Protein AF-A0A921FKD8-F1 (afdb_monomer)

Organism: NCBI:txid1837282

Secondary structure (DSSP, 8-state):
-----SSSHHHHHHHHHHHHHHHHHHHHHHHHHHHHH-HHHHHHHHHHHHHHHHHHHHHHHHHHHHHHHHHHHHHHHHHHHHHHHTTS----TT-HHHHHHHHHHHHHHHHHHHHHHHHHHT-TTT--HHHHHHHHHHHHHHHHHHHHHH-GGGG--------------------

Structure (mmCIF, N/CA/C/O backbone):
data_AF-A0A921FKD8-F1
#
_entry.id   AF-A0A921FKD8-F1
#
loop_
_atom_site.group_PDB
_atom_site.id
_atom_site.type_symbol
_atom_site.label_atom_id
_atom_site.label_alt_id
_atom_site.label_comp_id
_atom_site.label_asym_id
_atom_site.label_entity_id
_atom_site.label_seq_id
_atom_site.pdbx_PDB_ins_code
_atom_site.Cartn_x
_atom_site.Cartn_y
_atom_site.Cartn_z
_atom_site.occupancy
_atom_site.B_iso_or_equiv
_atom_site.auth_seq_id
_atom_site.auth_comp_id
_atom_site.auth_asym_id
_atom_site.auth_atom_id
_atom_site.pdbx_PDB_model_num
ATOM 1 N N . MET A 1 1 ? 22.648 -44.970 3.001 1.00 41.09 1 MET A N 1
ATOM 2 C CA . MET A 1 1 ? 22.623 -44.528 1.591 1.00 41.09 1 MET A CA 1
ATOM 3 C C . MET A 1 1 ? 22.392 -43.024 1.570 1.00 41.09 1 MET A C 1
ATOM 5 O O . MET A 1 1 ? 21.278 -42.585 1.803 1.00 41.09 1 MET A O 1
ATOM 9 N N . GLN A 1 2 ? 23.458 -42.241 1.401 1.00 53.34 2 GLN A N 1
ATOM 10 C CA . GLN A 1 2 ? 23.397 -40.807 1.103 1.00 53.34 2 GLN A CA 1
ATOM 11 C C . GLN A 1 2 ? 23.405 -40.669 -0.419 1.00 53.34 2 GLN A C 1
ATOM 13 O O . GLN A 1 2 ? 24.352 -41.153 -1.035 1.00 53.34 2 GLN A O 1
ATOM 18 N N . SER A 1 3 ? 22.382 -40.068 -1.034 1.00 52.22 3 SER A N 1
ATOM 19 C CA . SER A 1 3 ? 22.471 -39.672 -2.444 1.00 52.22 3 SER A CA 1
ATOM 20 C C . SER A 1 3 ? 21.325 -38.748 -2.887 1.00 52.22 3 SER A C 1
ATOM 22 O O . SER A 1 3 ? 20.177 -39.164 -2.952 1.00 52.22 3 SER A O 1
ATOM 24 N N . ILE A 1 4 ? 21.719 -37.530 -3.271 1.00 53.19 4 ILE A N 1
ATOM 25 C CA . ILE A 1 4 ? 21.152 -36.658 -4.321 1.00 53.19 4 ILE A CA 1
ATOM 26 C C . ILE A 1 4 ? 19.785 -35.988 -4.090 1.00 53.19 4 ILE A C 1
ATOM 28 O O . ILE A 1 4 ? 18.823 -36.268 -4.789 1.00 53.19 4 ILE A O 1
ATOM 32 N N . GLU A 1 5 ? 19.759 -34.924 -3.287 1.00 54.59 5 GLU A N 1
ATOM 33 C CA . GLU A 1 5 ? 18.831 -33.802 -3.517 1.00 54.59 5 GLU A CA 1
ATOM 34 C C . GLU A 1 5 ? 19.540 -32.468 -3.252 1.00 54.59 5 GLU A C 1
ATOM 36 O O . GLU A 1 5 ? 19.462 -31.923 -2.157 1.00 54.59 5 GLU A O 1
ATOM 41 N N . SER A 1 6 ? 20.293 -31.924 -4.220 1.00 54.94 6 SER A N 1
ATOM 42 C CA . SER A 1 6 ? 20.821 -30.548 -4.069 1.00 54.94 6 SER A CA 1
ATOM 43 C C . SER A 1 6 ? 21.310 -29.834 -5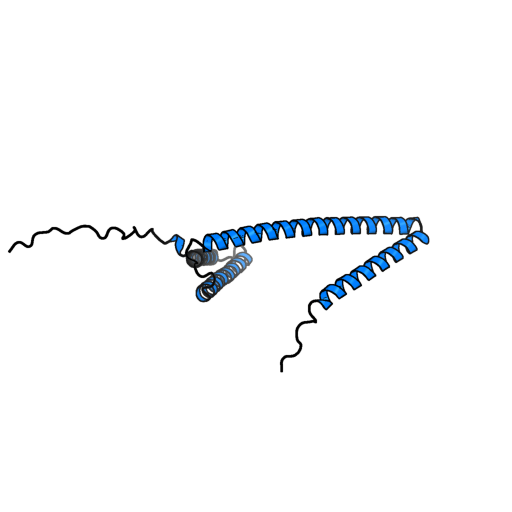.343 1.00 54.94 6 SER A C 1
AT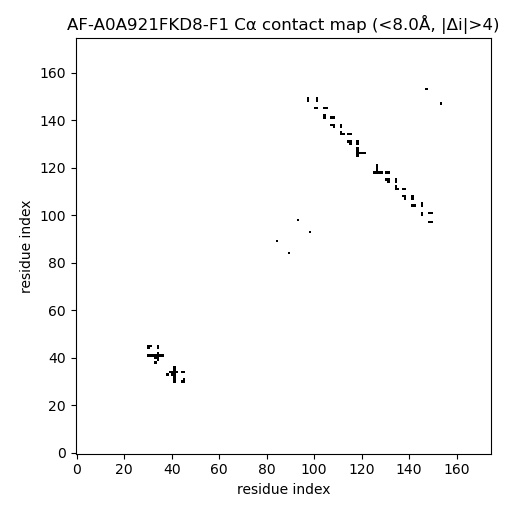OM 45 O O . SER A 1 6 ? 22.159 -28.946 -5.255 1.00 54.94 6 SER A O 1
ATOM 47 N N . SER A 1 7 ? 20.797 -30.134 -6.546 1.00 52.72 7 SER A N 1
ATOM 48 C CA . SER A 1 7 ? 21.299 -29.469 -7.776 1.00 52.72 7 SER A CA 1
ATOM 49 C C . SER A 1 7 ? 20.262 -28.764 -8.661 1.00 52.72 7 SER A C 1
ATOM 51 O O . SER A 1 7 ? 20.643 -28.041 -9.584 1.00 52.72 7 SER A O 1
ATOM 53 N N . THR A 1 8 ? 18.964 -28.873 -8.379 1.00 54.50 8 THR A N 1
ATOM 54 C CA . THR A 1 8 ? 17.904 -28.341 -9.259 1.00 54.50 8 THR A CA 1
ATOM 55 C C . THR A 1 8 ? 17.616 -26.848 -9.065 1.00 54.50 8 THR A C 1
ATOM 57 O O . THR A 1 8 ? 17.251 -26.167 -10.022 1.00 54.50 8 THR A O 1
ATOM 60 N N . HIS A 1 9 ? 17.872 -26.283 -7.882 1.00 48.19 9 HIS A N 1
ATOM 61 C CA . HIS A 1 9 ? 17.455 -24.908 -7.569 1.00 48.19 9 HIS A CA 1
ATOM 62 C C . HIS A 1 9 ? 18.287 -23.812 -8.273 1.00 48.19 9 HIS A C 1
ATOM 64 O O . HIS A 1 9 ? 17.765 -22.759 -8.631 1.00 48.19 9 HIS A O 1
ATOM 70 N N . ARG A 1 10 ? 19.578 -24.053 -8.563 1.00 52.72 10 ARG A N 1
ATOM 71 C CA . ARG A 1 10 ? 20.437 -23.063 -9.257 1.00 52.72 10 ARG A CA 1
ATOM 72 C C . ARG A 1 10 ? 20.289 -23.069 -10.782 1.00 52.72 10 ARG A C 1
ATOM 74 O O . ARG A 1 10 ? 20.698 -22.105 -11.426 1.00 52.72 10 ARG A O 1
ATOM 81 N N . ARG A 1 11 ? 19.742 -24.137 -11.380 1.00 52.91 11 ARG A N 1
ATOM 82 C CA . ARG A 1 11 ? 19.534 -24.217 -12.841 1.00 52.91 11 ARG A CA 1
ATOM 83 C C . ARG A 1 11 ? 18.312 -23.423 -13.295 1.00 52.91 11 ARG A C 1
ATOM 85 O O . ARG A 1 11 ? 18.406 -22.770 -14.328 1.00 52.91 11 ARG A O 1
ATOM 92 N N . GLY A 1 12 ? 17.229 -23.407 -12.514 1.00 51.84 12 GLY A N 1
ATOM 93 C CA . GLY A 1 12 ? 16.002 -22.674 -12.860 1.00 51.84 12 GLY A CA 1
ATOM 94 C C . GLY A 1 12 ? 16.224 -21.168 -13.042 1.00 51.84 12 GLY A C 1
ATOM 95 O O . GLY A 1 12 ? 15.782 -20.592 -14.033 1.00 51.84 12 GLY A O 1
ATOM 96 N N . LEU A 1 13 ? 17.012 -20.544 -12.157 1.00 55.22 13 LEU A N 1
ATOM 97 C CA . LEU A 1 13 ? 17.318 -19.110 -12.243 1.00 55.22 13 LEU A CA 1
ATOM 98 C C . LEU A 1 13 ? 18.238 -18.769 -13.432 1.00 55.22 13 LEU A C 1
ATOM 100 O O . LEU A 1 13 ? 18.085 -17.729 -14.067 1.00 55.22 13 LEU A O 1
ATOM 104 N N . ARG A 1 14 ? 19.182 -19.659 -13.773 1.00 56.03 14 ARG A N 1
ATOM 105 C CA . ARG A 1 14 ? 20.095 -19.461 -14.915 1.00 56.03 14 ARG A CA 1
ATOM 106 C C . ARG A 1 14 ? 19.395 -19.684 -16.255 1.00 56.03 14 ARG A C 1
ATOM 108 O O . ARG A 1 14 ? 19.717 -18.986 -17.208 1.00 56.03 14 ARG A O 1
ATOM 115 N N . LEU A 1 15 ? 18.435 -20.609 -16.324 1.00 58.50 15 LEU A N 1
ATOM 116 C CA . LEU A 1 15 ? 17.661 -20.870 -17.539 1.00 58.50 15 LEU A CA 1
ATOM 117 C C . LEU A 1 15 ? 16.724 -19.700 -17.872 1.00 58.50 15 LEU A C 1
ATOM 119 O O . LEU A 1 15 ? 16.665 -19.291 -19.027 1.00 58.50 15 LEU A O 1
ATOM 123 N N . SER A 1 16 ? 16.073 -19.112 -16.861 1.00 66.56 16 SER A N 1
ATOM 124 C CA . SER A 1 16 ? 15.215 -17.927 -17.030 1.00 66.56 16 SER A CA 1
ATOM 125 C C . SER A 1 16 ? 15.976 -16.750 -17.653 1.00 66.56 16 SER A C 1
ATOM 127 O O . SER A 1 16 ? 15.533 -16.160 -18.637 1.00 66.56 16 SER A O 1
ATOM 129 N N . ASN A 1 17 ? 17.190 -16.481 -17.161 1.00 76.31 17 ASN A N 1
ATOM 130 C CA . ASN A 1 17 ? 18.016 -15.390 -17.678 1.00 76.31 17 ASN A CA 1
ATOM 131 C C . ASN A 1 17 ? 18.480 -15.628 -19.125 1.00 76.31 17 ASN A C 1
ATOM 133 O O . ASN A 1 17 ? 18.597 -14.675 -19.890 1.00 76.31 17 ASN A O 1
ATOM 137 N N . VAL A 1 18 ? 18.735 -16.884 -19.510 1.00 78.88 18 VAL A N 1
ATOM 138 C CA . VAL A 1 18 ? 19.131 -17.230 -20.885 1.00 78.88 18 VAL A CA 1
ATOM 139 C C . VAL A 1 18 ? 17.950 -17.082 -21.840 1.00 78.88 18 VAL A C 1
ATOM 141 O O . VAL A 1 18 ? 18.103 -16.472 -22.893 1.00 78.88 18 VAL A O 1
ATOM 144 N N . VAL A 1 19 ? 16.765 -17.574 -21.466 1.00 81.12 19 VAL A N 1
ATOM 145 C CA . VAL A 1 19 ? 15.554 -17.444 -22.292 1.00 81.12 19 VAL A CA 1
ATOM 146 C C . VAL A 1 19 ? 15.184 -15.973 -22.483 1.00 81.12 19 VAL A C 1
ATOM 148 O O . VAL A 1 19 ? 14.938 -15.552 -23.611 1.00 81.12 19 VAL A O 1
ATOM 151 N N . LEU A 1 20 ? 15.231 -15.169 -21.416 1.00 84.12 20 LEU A N 1
ATOM 152 C CA . LEU A 1 20 ? 14.998 -13.727 -21.496 1.00 84.12 20 LEU A CA 1
ATOM 153 C C . LEU A 1 20 ? 15.979 -13.044 -22.459 1.00 84.12 20 LEU A C 1
ATOM 155 O O . LEU A 1 20 ? 15.564 -12.256 -23.305 1.00 84.12 20 LEU A O 1
ATOM 159 N N . LEU A 1 21 ? 17.272 -13.366 -22.365 1.00 85.88 21 LEU A N 1
ATOM 160 C CA . LEU A 1 21 ? 18.303 -12.780 -23.222 1.00 85.88 21 LEU A CA 1
ATOM 161 C C . LEU A 1 21 ? 18.096 -13.145 -24.700 1.00 85.88 21 LEU A C 1
ATOM 163 O O . LEU A 1 21 ? 18.232 -12.286 -25.568 1.00 85.88 21 LEU A O 1
ATOM 167 N N . VAL A 1 22 ? 17.702 -14.388 -24.986 1.00 86.50 22 VAL A N 1
ATOM 168 C CA . VAL A 1 22 ? 17.374 -14.836 -26.348 1.00 86.50 22 VAL A CA 1
ATOM 169 C C . VAL A 1 22 ? 16.167 -14.078 -26.909 1.00 86.50 22 VAL A C 1
ATOM 171 O O . VAL A 1 22 ? 16.224 -13.621 -28.049 1.00 86.50 22 VAL A O 1
ATOM 174 N N . VAL A 1 23 ? 15.106 -13.881 -26.118 1.00 86.44 23 VAL A N 1
ATOM 175 C CA . VAL A 1 23 ? 13.916 -13.115 -26.539 1.00 86.44 23 VAL A CA 1
ATOM 176 C C . VAL A 1 23 ? 14.266 -11.653 -26.818 1.00 86.44 23 VAL A C 1
ATOM 178 O O . VAL A 1 23 ? 13.826 -11.104 -27.826 1.00 86.44 23 VAL A O 1
ATOM 181 N N . VAL A 1 24 ? 15.098 -11.031 -25.977 1.00 88.69 24 VAL A N 1
ATOM 182 C CA . VAL A 1 24 ? 15.565 -9.651 -26.187 1.00 88.69 24 VAL A CA 1
ATOM 183 C C . VAL A 1 24 ? 16.363 -9.531 -27.486 1.00 88.69 24 VAL A C 1
ATOM 185 O O . VAL A 1 24 ? 16.120 -8.613 -28.265 1.00 88.69 24 VAL A O 1
ATOM 188 N N . ILE A 1 25 ? 17.277 -10.466 -27.761 1.00 88.81 25 ILE A N 1
ATOM 189 C CA . ILE A 1 25 ? 18.052 -10.466 -29.011 1.00 88.81 25 ILE A CA 1
ATOM 190 C C . ILE A 1 25 ? 17.129 -10.648 -30.220 1.00 88.81 25 ILE A C 1
ATOM 192 O O . ILE A 1 25 ? 17.236 -9.892 -31.184 1.00 88.81 25 ILE A O 1
ATOM 196 N N . ALA A 1 26 ? 16.197 -11.605 -30.168 1.00 80.44 26 ALA A N 1
ATOM 197 C CA . ALA A 1 26 ? 15.237 -11.836 -31.246 1.00 80.44 26 ALA A CA 1
ATOM 198 C C . ALA A 1 26 ? 14.365 -10.598 -31.514 1.00 80.44 26 ALA A C 1
ATOM 200 O O . ALA A 1 26 ? 14.128 -10.246 -32.669 1.00 80.44 26 ALA A O 1
ATOM 201 N N . PHE A 1 27 ? 13.948 -9.898 -30.457 1.00 84.31 27 PHE A N 1
ATOM 202 C CA . PHE A 1 27 ? 13.217 -8.640 -30.562 1.00 84.31 27 PHE A CA 1
ATOM 203 C C . PHE A 1 27 ? 14.052 -7.547 -31.243 1.00 84.31 27 PHE A C 1
ATOM 205 O O . PHE A 1 27 ? 13.574 -6.919 -32.182 1.00 84.31 27 PHE A O 1
ATOM 212 N N . ILE A 1 28 ? 15.316 -7.364 -30.843 1.00 84.56 28 ILE A N 1
ATOM 213 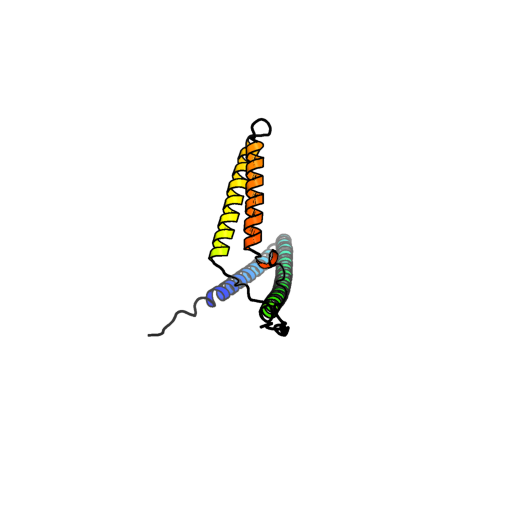C CA . ILE A 1 28 ? 16.220 -6.389 -31.478 1.00 84.56 28 ILE A CA 1
ATOM 214 C C . ILE A 1 28 ? 16.378 -6.690 -32.976 1.00 84.56 28 ILE A C 1
ATOM 216 O O . ILE A 1 28 ? 16.273 -5.785 -33.801 1.00 84.56 28 ILE A O 1
ATOM 220 N N . VAL A 1 29 ? 16.574 -7.960 -33.342 1.00 80.56 29 VAL A N 1
ATOM 221 C CA . VAL A 1 29 ? 16.693 -8.384 -34.746 1.00 80.56 29 VAL A CA 1
ATOM 222 C C . VAL A 1 29 ? 15.411 -8.090 -35.532 1.00 80.56 29 VAL A C 1
ATOM 224 O O . VAL A 1 29 ? 15.488 -7.555 -36.638 1.00 80.56 29 VAL A O 1
ATOM 227 N N . ALA A 1 30 ? 14.236 -8.381 -34.967 1.00 79.06 30 ALA A N 1
ATOM 228 C CA . ALA A 1 30 ? 12.950 -8.095 -35.605 1.00 79.06 30 ALA A CA 1
ATOM 229 C C . ALA A 1 30 ? 12.742 -6.590 -35.843 1.00 79.06 30 ALA A C 1
ATOM 231 O O . ALA A 1 30 ? 12.284 -6.191 -36.913 1.00 79.06 30 ALA A O 1
ATOM 232 N N . VAL A 1 31 ? 13.133 -5.753 -34.878 1.00 77.94 31 VAL A N 1
ATOM 233 C CA . VAL A 1 31 ? 13.070 -4.289 -34.990 1.00 77.94 31 VAL A CA 1
ATOM 234 C C . VAL A 1 31 ? 13.984 -3.776 -36.110 1.00 77.94 31 VAL A C 1
ATOM 236 O O . VAL A 1 31 ? 13.548 -2.962 -36.922 1.00 77.94 31 VAL A O 1
ATOM 239 N N . ILE A 1 32 ? 15.218 -4.285 -36.208 1.00 77.44 32 ILE A N 1
ATOM 240 C CA . ILE A 1 32 ? 16.154 -3.923 -37.288 1.00 77.44 32 ILE A CA 1
ATOM 241 C C . ILE A 1 32 ? 15.588 -4.326 -38.657 1.00 77.44 32 ILE A C 1
ATOM 243 O O . ILE A 1 32 ? 15.666 -3.558 -39.614 1.00 77.44 32 ILE A O 1
ATOM 247 N N . PHE A 1 33 ? 14.983 -5.512 -38.759 1.00 74.00 33 PHE A N 1
ATOM 248 C CA . PHE A 1 33 ? 14.397 -5.985 -40.013 1.00 74.00 33 PHE A CA 1
ATOM 249 C C . PHE A 1 33 ? 13.165 -5.163 -40.427 1.00 74.00 33 PHE A C 1
ATOM 251 O O . PHE A 1 33 ? 13.003 -4.850 -41.606 1.00 74.00 33 PHE A O 1
ATOM 258 N N . ALA A 1 34 ? 12.339 -4.749 -39.461 1.00 71.50 34 ALA A N 1
ATOM 259 C CA . ALA A 1 34 ? 11.213 -3.847 -39.695 1.00 71.50 34 ALA A CA 1
ATOM 260 C C . ALA A 1 34 ? 11.671 -2.455 -40.170 1.00 71.50 34 ALA A C 1
ATOM 262 O O . ALA A 1 34 ? 11.079 -1.907 -41.097 1.00 71.50 34 ALA A O 1
ATOM 263 N N . ALA A 1 35 ? 12.752 -1.917 -39.593 1.00 66.00 35 ALA A N 1
ATOM 264 C CA . ALA A 1 35 ? 13.375 -0.663 -40.033 1.00 66.00 35 ALA A CA 1
ATOM 265 C C . ALA A 1 35 ? 13.964 -0.743 -41.434 1.00 66.00 35 ALA A C 1
ATOM 267 O O . ALA A 1 35 ? 13.866 0.217 -42.190 1.00 66.00 35 ALA A O 1
ATOM 268 N N . ASN A 1 36 ? 14.494 -1.900 -41.819 1.00 73.62 36 ASN A N 1
ATOM 269 C CA . ASN A 1 36 ? 15.018 -2.080 -43.164 1.00 73.62 36 ASN A CA 1
ATOM 270 C C . ASN A 1 36 ? 13.915 -2.186 -44.237 1.00 73.62 36 ASN A C 1
ATOM 272 O O . ASN A 1 36 ? 14.126 -1.771 -45.371 1.00 73.62 36 ASN A O 1
ATOM 276 N N . GLN A 1 37 ? 12.744 -2.752 -43.915 1.00 71.31 37 GLN A N 1
ATOM 277 C CA . GLN A 1 37 ? 11.643 -2.885 -44.883 1.00 71.31 37 GLN A CA 1
ATOM 278 C C . GLN A 1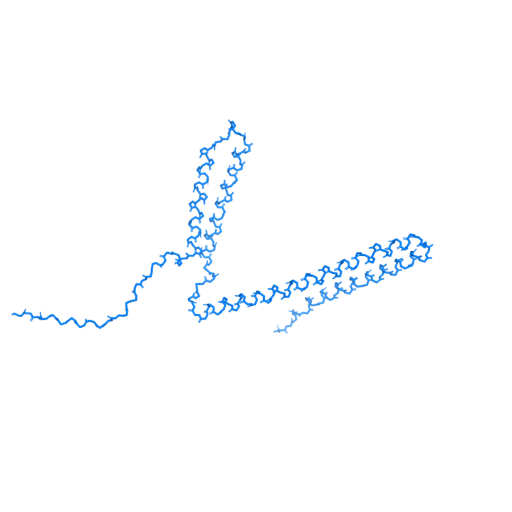 37 ? 10.765 -1.635 -44.996 1.00 71.31 37 GLN A C 1
ATOM 280 O O . GLN A 1 37 ? 10.208 -1.377 -46.062 1.00 71.31 37 GLN A O 1
ATOM 285 N N . ASN A 1 38 ? 10.613 -0.869 -43.917 1.00 70.38 38 ASN A N 1
ATOM 286 C CA . ASN A 1 38 ? 9.837 0.362 -43.915 1.00 70.38 38 ASN A CA 1
ATOM 287 C C . ASN A 1 38 ? 10.531 1.404 -43.043 1.00 70.38 38 ASN A C 1
ATOM 289 O O . ASN A 1 38 ? 10.379 1.394 -41.821 1.00 70.38 38 ASN A O 1
ATOM 293 N N . ASP A 1 39 ? 11.273 2.292 -43.704 1.00 76.81 39 ASP A N 1
ATOM 294 C CA . ASP A 1 39 ? 12.173 3.263 -43.080 1.00 76.81 39 ASP A CA 1
ATOM 295 C C . ASP A 1 39 ? 11.445 4.049 -41.969 1.00 76.81 39 ASP A C 1
ATOM 297 O O . ASP A 1 39 ? 11.796 3.965 -40.795 1.00 76.81 39 ASP A O 1
ATOM 301 N N . ILE A 1 40 ? 10.310 4.685 -42.275 1.00 78.88 40 ILE A N 1
ATOM 302 C CA . ILE A 1 40 ? 9.586 5.523 -41.302 1.00 78.88 40 ILE A CA 1
ATOM 303 C C . ILE A 1 40 ? 9.024 4.703 -40.129 1.00 78.88 40 ILE A C 1
ATOM 305 O O . ILE A 1 40 ? 9.204 5.080 -38.969 1.00 78.88 40 ILE A O 1
ATOM 309 N N . ILE A 1 41 ? 8.343 3.581 -40.400 1.00 76.69 41 ILE A N 1
ATOM 310 C CA . ILE A 1 41 ? 7.695 2.797 -39.334 1.00 76.69 41 ILE A CA 1
ATOM 311 C C . ILE A 1 41 ? 8.740 2.126 -38.446 1.00 76.69 41 ILE A C 1
ATOM 313 O O . ILE A 1 41 ? 8.593 2.123 -37.223 1.00 76.69 41 ILE A O 1
ATOM 317 N N . GLY A 1 42 ? 9.813 1.579 -39.010 1.00 76.88 42 GLY A N 1
ATOM 318 C CA . GLY A 1 42 ? 10.802 0.916 -38.178 1.00 76.88 42 GLY A CA 1
ATOM 319 C C . GLY A 1 42 ? 11.689 1.884 -37.401 1.00 76.88 42 GLY A C 1
ATOM 320 O O . GLY A 1 42 ? 12.011 1.561 -36.262 1.00 76.88 42 GLY A O 1
ATOM 321 N N . TRP A 1 43 ? 11.975 3.099 -37.889 1.00 79.25 43 TRP A N 1
ATOM 322 C CA . TRP A 1 43 ? 12.606 4.129 -37.046 1.00 79.25 43 TRP A CA 1
ATOM 323 C C . TRP A 1 43 ? 11.723 4.533 -35.853 1.00 79.25 43 TRP A C 1
ATOM 325 O O . TRP A 1 43 ? 12.247 4.740 -34.756 1.00 79.25 43 TRP A O 1
ATOM 335 N N . MET A 1 44 ? 10.391 4.562 -36.006 1.00 76.38 44 MET A N 1
ATOM 336 C CA . MET A 1 44 ? 9.478 4.772 -34.869 1.00 76.38 44 MET A CA 1
ATOM 337 C C . MET A 1 44 ? 9.557 3.629 -33.853 1.00 76.38 44 MET A C 1
ATOM 339 O O . MET A 1 44 ? 9.645 3.874 -32.648 1.00 76.38 44 MET A O 1
ATOM 343 N N . VAL A 1 45 ? 9.563 2.378 -34.322 1.00 79.62 45 VAL A N 1
ATOM 344 C CA . VAL A 1 45 ? 9.679 1.206 -33.444 1.00 79.62 45 VAL A CA 1
ATOM 345 C C . VAL A 1 45 ? 11.035 1.191 -32.732 1.00 79.62 45 VAL A C 1
ATOM 347 O O . VAL A 1 45 ? 11.075 0.956 -31.527 1.00 79.62 45 VAL A O 1
ATOM 350 N N . VAL A 1 46 ? 12.130 1.511 -33.431 1.00 82.19 46 VAL A N 1
ATOM 351 C CA . VAL A 1 46 ? 13.476 1.653 -32.848 1.00 82.19 46 VAL A CA 1
ATOM 352 C C . VAL A 1 46 ? 13.487 2.721 -31.754 1.00 82.19 46 VAL A C 1
ATOM 354 O O . VAL A 1 46 ? 14.012 2.466 -30.672 1.00 82.19 46 VAL A O 1
ATOM 357 N N . ALA A 1 47 ? 12.888 3.892 -31.992 1.00 82.25 47 ALA A N 1
ATOM 358 C CA . ALA A 1 47 ? 12.852 4.977 -31.011 1.00 82.25 47 ALA A CA 1
ATOM 359 C C . ALA A 1 47 ? 12.068 4.591 -29.744 1.00 82.25 47 ALA A C 1
ATOM 361 O O . ALA A 1 47 ? 12.549 4.799 -28.628 1.00 82.25 47 ALA A O 1
ATOM 362 N N . ILE A 1 48 ? 10.890 3.979 -29.905 1.00 84.94 48 ILE A N 1
ATOM 363 C CA . ILE A 1 48 ? 10.038 3.555 -28.784 1.00 84.94 48 ILE A CA 1
ATOM 364 C C . ILE A 1 48 ? 10.708 2.419 -27.998 1.00 84.94 48 ILE A C 1
ATOM 366 O O . ILE A 1 48 ? 10.800 2.479 -26.771 1.00 84.94 48 ILE A O 1
ATOM 370 N N . ALA A 1 49 ? 11.225 1.407 -28.697 1.00 83.19 49 ALA A N 1
ATOM 371 C CA . ALA A 1 49 ? 11.917 0.280 -28.082 1.00 83.19 49 ALA A CA 1
ATOM 372 C C . AL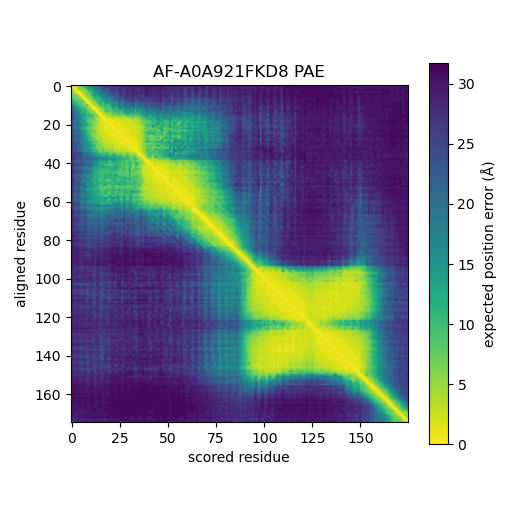A A 1 49 ? 13.200 0.720 -27.364 1.00 83.19 49 ALA A C 1
ATOM 374 O O . ALA A 1 49 ? 13.435 0.325 -26.222 1.00 83.19 49 ALA A O 1
ATOM 375 N N . GLY A 1 50 ? 14.010 1.565 -28.006 1.00 86.56 50 GLY A N 1
ATOM 376 C CA . GLY A 1 50 ? 15.234 2.116 -27.430 1.00 86.56 50 GLY A CA 1
ATOM 377 C C . GLY A 1 50 ? 14.954 2.943 -26.178 1.00 86.56 50 GLY A C 1
ATOM 378 O O . GLY A 1 50 ? 15.606 2.742 -25.152 1.00 86.56 50 GLY A O 1
ATOM 379 N N . GLY A 1 51 ? 13.928 3.800 -26.220 1.00 90.38 51 GLY A N 1
ATOM 380 C CA . GLY A 1 51 ? 13.470 4.554 -25.054 1.00 90.38 51 GLY A CA 1
ATOM 381 C C . GLY A 1 51 ? 13.063 3.644 -23.892 1.00 90.38 51 GLY A C 1
ATOM 382 O O . GLY A 1 51 ? 13.496 3.856 -22.758 1.00 90.38 51 GLY A O 1
ATOM 383 N N . TRP A 1 52 ? 12.304 2.581 -24.171 1.00 91.56 52 TRP A N 1
ATOM 384 C CA . TRP A 1 52 ? 11.873 1.630 -23.144 1.00 91.56 52 TRP A CA 1
ATOM 385 C C . TRP A 1 52 ? 13.030 0.831 -22.535 1.00 91.56 52 TRP A C 1
ATOM 387 O O . TRP A 1 52 ? 13.051 0.570 -21.329 1.00 91.56 52 TRP A O 1
ATOM 397 N N . LEU A 1 53 ? 14.021 0.463 -23.350 1.00 87.69 53 LEU A N 1
ATOM 398 C CA . LEU A 1 53 ? 15.196 -0.283 -22.903 1.00 87.69 53 LEU A CA 1
ATOM 399 C C . LEU A 1 53 ? 16.073 0.582 -21.986 1.00 87.69 53 LEU A C 1
ATOM 401 O O . LEU A 1 53 ? 16.484 0.126 -20.918 1.00 87.69 53 LEU A O 1
ATOM 405 N N . ILE A 1 54 ? 16.284 1.853 -22.347 1.00 93.12 54 ILE A N 1
ATOM 406 C CA . ILE A 1 54 ? 16.996 2.819 -21.499 1.00 93.12 54 ILE A CA 1
ATOM 407 C C . ILE A 1 54 ? 16.257 3.005 -20.172 1.00 93.12 54 ILE A C 1
ATOM 409 O O . ILE A 1 54 ? 16.879 2.906 -19.114 1.00 93.12 54 ILE A O 1
ATOM 413 N N . LEU A 1 55 ? 14.938 3.215 -20.212 1.00 89.69 55 LEU A N 1
ATOM 414 C CA . LEU A 1 55 ? 14.119 3.371 -19.008 1.00 89.69 55 LEU A CA 1
ATOM 415 C C . LEU A 1 55 ? 14.240 2.140 -18.101 1.00 89.69 55 LEU A C 1
ATOM 417 O O . LEU A 1 55 ? 14.537 2.275 -16.916 1.00 89.69 55 LEU A O 1
ATOM 421 N N . SER A 1 56 ? 14.117 0.941 -18.671 1.00 87.88 56 SER A N 1
ATOM 422 C CA . SER A 1 56 ? 14.248 -0.323 -17.939 1.00 87.88 56 SER A CA 1
ATOM 423 C C . SER A 1 56 ? 15.626 -0.474 -17.286 1.00 87.88 56 SER A C 1
ATOM 425 O O . SER A 1 56 ? 15.732 -0.888 -16.130 1.00 87.88 56 SER A O 1
ATOM 427 N N . LEU A 1 57 ? 16.694 -0.105 -17.998 1.00 91.75 57 LEU A N 1
ATOM 428 C CA . LEU A 1 57 ? 18.056 -0.154 -17.476 1.00 91.75 57 LEU A CA 1
ATOM 429 C C . LEU A 1 57 ? 18.248 0.828 -16.312 1.00 91.75 57 LEU A C 1
ATOM 431 O O . LEU A 1 57 ? 18.818 0.460 -15.284 1.00 91.75 57 LEU A O 1
ATOM 435 N N . VAL A 1 58 ? 17.730 2.053 -16.440 1.00 92.81 58 VAL A N 1
ATOM 436 C CA . VAL A 1 58 ? 17.760 3.058 -15.368 1.00 92.81 58 VAL A CA 1
ATOM 437 C C . VAL A 1 58 ? 16.991 2.563 -14.142 1.00 92.81 58 VAL A C 1
ATOM 439 O O . VAL A 1 58 ? 17.531 2.620 -13.036 1.00 92.81 58 VAL A O 1
ATOM 442 N N . SER A 1 59 ? 15.789 2.004 -14.313 1.00 89.75 59 SER A N 1
ATOM 443 C CA . SER A 1 59 ? 15.008 1.417 -13.217 1.00 89.75 59 SER A CA 1
ATOM 444 C C . SER A 1 59 ? 15.767 0.292 -12.507 1.00 89.75 59 SER A C 1
ATOM 446 O O . SER A 1 59 ? 15.823 0.270 -11.278 1.00 89.75 59 SER A O 1
ATOM 448 N N . LEU A 1 60 ? 16.426 -0.602 -13.253 1.00 86.44 60 LEU A N 1
ATOM 449 C CA . LEU A 1 60 ? 17.252 -1.668 -12.676 1.00 86.44 60 LEU A CA 1
ATOM 450 C C . LEU A 1 60 ? 18.452 -1.119 -11.899 1.00 86.44 60 LEU A C 1
ATOM 452 O O . LEU A 1 60 ? 18.768 -1.619 -10.817 1.00 86.44 60 LEU A O 1
ATOM 456 N N . ILE A 1 61 ? 19.120 -0.080 -12.401 1.00 89.44 61 ILE A N 1
ATOM 457 C CA . ILE A 1 61 ? 20.223 0.577 -11.688 1.00 89.44 61 ILE A CA 1
ATOM 458 C C . ILE A 1 61 ? 19.704 1.241 -10.406 1.00 89.44 61 ILE A C 1
ATOM 460 O O . ILE A 1 61 ? 20.323 1.106 -9.352 1.00 89.44 61 ILE A O 1
ATOM 464 N N . MET A 1 62 ? 18.557 1.914 -10.457 1.00 79.19 62 MET A N 1
ATOM 465 C CA . MET A 1 62 ? 17.969 2.606 -9.310 1.00 79.19 62 MET A CA 1
ATOM 466 C C . MET A 1 62 ? 17.555 1.623 -8.206 1.00 79.19 62 MET A C 1
ATOM 468 O O . MET A 1 62 ? 17.937 1.796 -7.047 1.00 79.19 62 MET A O 1
ATOM 472 N N . VAL A 1 63 ? 16.885 0.527 -8.574 1.00 81.25 63 VAL A N 1
ATOM 473 C CA . VAL A 1 63 ? 16.501 -0.547 -7.645 1.00 81.25 63 VAL A CA 1
ATOM 474 C C . VAL A 1 63 ? 17.725 -1.287 -7.111 1.00 81.25 63 VAL A C 1
ATOM 476 O O . VAL A 1 63 ? 17.819 -1.525 -5.911 1.00 81.25 63 VAL A O 1
ATOM 479 N N . SER A 1 64 ? 18.702 -1.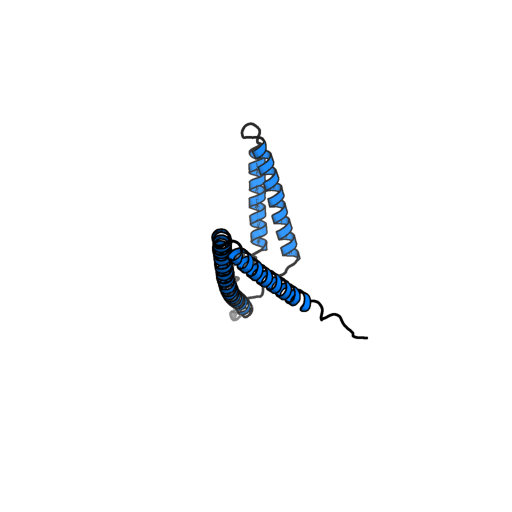624 -7.957 1.00 76.06 64 SER A N 1
ATOM 480 C CA . SER A 1 64 ? 19.906 -2.341 -7.508 1.00 76.06 64 SER A CA 1
ATOM 481 C C . SER A 1 64 ? 20.796 -1.497 -6.591 1.00 76.06 64 SER A C 1
ATOM 483 O O . SER A 1 64 ? 21.407 -2.037 -5.666 1.00 76.06 64 SER A O 1
ATOM 485 N N . ARG A 1 65 ? 20.845 -0.173 -6.782 1.00 72.44 65 ARG A N 1
ATOM 486 C CA . ARG A 1 65 ? 21.518 0.753 -5.857 1.00 72.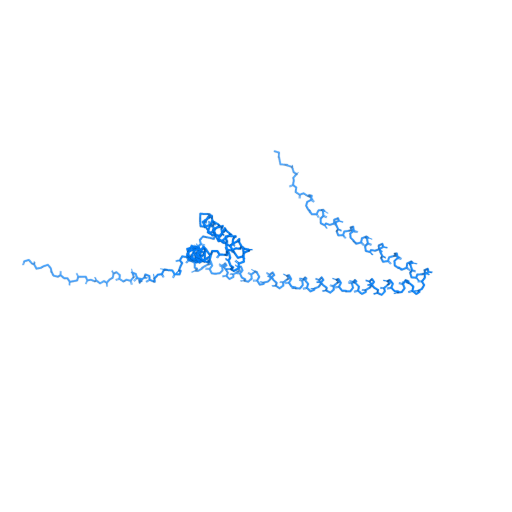44 65 ARG A CA 1
ATOM 487 C C . ARG A 1 65 ? 20.747 0.893 -4.545 1.00 72.44 65 ARG A C 1
ATOM 489 O O . ARG A 1 65 ? 21.371 0.833 -3.487 1.00 72.44 65 ARG A O 1
ATOM 496 N N . GLY A 1 66 ? 19.417 0.987 -4.605 1.00 62.12 66 GLY A N 1
ATOM 497 C CA . GLY A 1 66 ? 18.548 0.996 -3.425 1.00 62.12 66 GLY A CA 1
ATOM 498 C C . GLY A 1 66 ? 18.666 -0.287 -2.599 1.00 62.12 66 GLY A C 1
ATOM 499 O O . GLY A 1 66 ? 18.887 -0.226 -1.396 1.00 62.12 66 GLY A O 1
ATOM 500 N N . ALA A 1 67 ? 18.643 -1.455 -3.241 1.00 64.19 67 ALA A N 1
ATOM 501 C CA . ALA A 1 67 ? 18.774 -2.749 -2.576 1.00 64.19 67 ALA A CA 1
ATOM 502 C C . ALA A 1 67 ? 20.122 -2.908 -1.852 1.00 64.19 67 ALA A C 1
ATOM 504 O O . ALA A 1 67 ? 20.169 -3.444 -0.748 1.00 64.19 67 ALA A O 1
ATOM 505 N N . ARG A 1 68 ? 21.222 -2.406 -2.429 1.00 62.94 68 ARG A N 1
ATOM 506 C CA . ARG A 1 68 ? 22.543 -2.421 -1.774 1.00 62.94 68 ARG A CA 1
ATOM 507 C C . ARG A 1 68 ? 22.609 -1.474 -0.573 1.00 62.94 68 ARG A C 1
ATOM 509 O O . ARG A 1 68 ? 23.224 -1.827 0.429 1.00 62.94 68 ARG A O 1
ATOM 516 N N . ALA A 1 69 ? 21.966 -0.307 -0.653 1.00 60.97 69 ALA A N 1
ATOM 517 C CA . ALA A 1 69 ? 21.864 0.624 0.470 1.00 60.97 69 ALA A CA 1
ATOM 518 C C . ALA A 1 69 ? 21.022 0.030 1.611 1.00 60.97 69 ALA A C 1
ATOM 520 O O . ALA A 1 69 ? 21.473 0.000 2.750 1.00 60.97 69 ALA A O 1
ATOM 521 N N . VAL A 1 70 ? 19.869 -0.560 1.283 1.00 61.16 70 VAL A N 1
ATOM 522 C CA . VAL A 1 70 ? 18.994 -1.247 2.243 1.00 61.16 70 VAL A CA 1
ATOM 523 C C . VAL A 1 70 ? 19.695 -2.443 2.883 1.00 61.16 70 VAL A C 1
ATOM 525 O O . VAL A 1 70 ? 19.589 -2.626 4.087 1.00 61.16 70 VAL A O 1
ATOM 528 N N . GLN A 1 71 ? 20.473 -3.230 2.134 1.00 61.94 71 GLN A N 1
ATOM 529 C CA . GLN A 1 71 ? 21.264 -4.327 2.707 1.00 61.94 71 GLN A CA 1
ATOM 530 C C . GLN A 1 71 ? 22.342 -3.837 3.677 1.00 61.94 71 GLN A C 1
ATOM 532 O O . GLN A 1 71 ? 22.615 -4.514 4.666 1.00 61.94 71 GLN A O 1
ATOM 537 N N . LYS A 1 72 ? 22.960 -2.680 3.413 1.00 62.88 72 LYS A N 1
ATOM 538 C CA . LYS A 1 72 ? 23.941 -2.080 4.323 1.00 62.88 72 LYS A CA 1
ATOM 539 C C . LYS A 1 72 ? 23.261 -1.583 5.601 1.00 62.88 72 LYS A C 1
ATOM 541 O O . LYS A 1 72 ? 23.685 -1.969 6.682 1.00 62.88 72 LYS A O 1
ATOM 546 N N . THR A 1 73 ? 22.154 -0.853 5.475 1.00 63.44 73 THR A N 1
ATOM 547 C CA . THR A 1 73 ? 21.350 -0.387 6.615 1.00 63.44 73 THR A CA 1
ATOM 548 C C . THR A 1 73 ? 20.768 -1.547 7.418 1.00 63.44 73 THR A C 1
ATOM 550 O O . THR A 1 73 ? 20.824 -1.524 8.636 1.00 63.44 73 THR A O 1
ATOM 553 N N . ALA A 1 74 ? 20.278 -2.606 6.773 1.00 62.53 74 ALA A N 1
ATOM 554 C CA . ALA A 1 74 ? 19.779 -3.798 7.453 1.00 62.53 74 ALA A CA 1
ATOM 555 C C . ALA A 1 74 ? 20.895 -4.552 8.187 1.00 62.53 74 ALA A C 1
ATOM 557 O O . ALA A 1 74 ? 20.659 -5.074 9.269 1.00 62.53 74 ALA A O 1
ATOM 558 N N . ARG A 1 75 ? 22.118 -4.595 7.639 1.00 61.97 75 ARG A N 1
ATOM 559 C CA . ARG A 1 75 ? 23.280 -5.160 8.342 1.00 61.97 75 ARG A CA 1
ATOM 560 C C . ARG A 1 75 ? 23.704 -4.302 9.525 1.00 61.97 75 ARG A C 1
ATOM 562 O O . ARG A 1 75 ? 24.019 -4.879 10.550 1.00 61.97 75 ARG A O 1
ATOM 569 N N . GLU A 1 76 ? 23.678 -2.978 9.395 1.00 62.22 76 GLU A N 1
ATOM 570 C CA . GLU A 1 76 ? 23.983 -2.037 10.482 1.00 62.22 76 GLU A CA 1
ATOM 571 C C . GLU A 1 76 ? 22.912 -2.067 11.584 1.00 62.22 76 GLU A C 1
ATOM 573 O O . GLU A 1 76 ? 23.242 -2.076 12.764 1.00 62.22 76 GLU A O 1
ATOM 578 N N . PHE A 1 77 ? 21.629 -2.178 11.227 1.00 60.47 77 PHE A N 1
ATOM 579 C CA . PHE A 1 77 ? 20.543 -2.415 12.180 1.00 60.47 77 PHE A CA 1
ATOM 580 C C . PHE A 1 77 ? 20.667 -3.782 12.838 1.00 60.47 77 PHE A C 1
ATOM 582 O O . PHE A 1 77 ? 20.560 -3.870 14.050 1.00 60.47 77 PHE A O 1
ATOM 589 N N . ASN A 1 78 ? 20.936 -4.843 12.075 1.00 60.50 78 ASN A N 1
ATOM 590 C CA . ASN A 1 78 ? 21.116 -6.178 12.635 1.00 60.50 78 ASN A CA 1
ATOM 591 C C . ASN A 1 78 ? 22.382 -6.259 13.501 1.00 60.50 78 ASN A C 1
ATOM 593 O O . ASN A 1 78 ? 22.377 -6.940 14.514 1.00 60.50 78 ASN A O 1
ATOM 597 N N . SER A 1 79 ? 23.450 -5.526 13.168 1.00 56.47 79 SER A N 1
ATOM 598 C CA . SER A 1 79 ? 24.643 -5.430 14.011 1.00 56.47 79 SER A CA 1
ATOM 599 C C . SER A 1 79 ? 24.427 -4.544 15.229 1.00 56.47 79 SER A C 1
ATOM 601 O O . SER A 1 79 ? 25.000 -4.841 16.261 1.00 56.47 79 SER A O 1
ATOM 603 N N . ASN A 1 80 ? 23.606 -3.494 15.148 1.00 57.12 80 ASN A N 1
ATOM 604 C CA . ASN A 1 80 ? 23.228 -2.679 16.304 1.00 57.12 80 ASN A CA 1
ATOM 605 C C . ASN A 1 80 ? 22.260 -3.424 17.219 1.00 57.12 80 ASN A C 1
ATOM 607 O O . ASN A 1 80 ? 22.377 -3.308 18.430 1.00 57.12 80 ASN A O 1
ATOM 611 N N . ILE A 1 81 ? 21.358 -4.231 16.662 1.00 55.19 81 ILE A N 1
ATOM 612 C CA . ILE A 1 81 ? 20.538 -5.175 17.417 1.00 55.19 81 ILE A CA 1
ATOM 613 C C . ILE A 1 81 ? 21.454 -6.223 18.040 1.00 55.19 81 ILE A C 1
ATOM 615 O O . ILE A 1 81 ? 21.390 -6.393 19.244 1.00 55.19 81 ILE A O 1
ATOM 619 N N . ALA A 1 82 ? 22.374 -6.843 17.297 1.00 53.53 82 ALA A N 1
ATOM 620 C CA . ALA A 1 82 ? 23.329 -7.817 17.834 1.00 53.53 82 ALA A CA 1
ATOM 621 C C . ALA A 1 82 ? 24.307 -7.215 18.865 1.00 53.53 82 ALA A C 1
ATOM 623 O O . ALA A 1 82 ? 24.672 -7.884 19.824 1.00 53.53 82 ALA A O 1
ATOM 624 N N . ALA A 1 83 ? 24.705 -5.949 18.718 1.00 54.22 83 ALA A N 1
ATOM 625 C CA . ALA A 1 83 ? 25.527 -5.224 19.687 1.00 54.22 83 ALA A CA 1
ATOM 626 C C . ALA A 1 83 ? 24.712 -4.804 20.919 1.00 54.22 83 ALA A C 1
ATOM 628 O O . ALA A 1 83 ? 25.216 -4.888 22.034 1.00 54.22 83 ALA A O 1
ATOM 629 N N . ALA A 1 84 ? 23.436 -4.447 20.750 1.00 50.56 84 ALA A N 1
ATOM 630 C CA . ALA A 1 84 ? 22.492 -4.289 21.855 1.00 50.56 84 ALA A CA 1
ATOM 631 C C . ALA A 1 84 ? 22.192 -5.638 22.542 1.00 50.56 84 ALA A C 1
ATOM 633 O O . ALA A 1 84 ? 22.022 -5.680 23.752 1.00 50.56 84 ALA A O 1
ATOM 634 N N . THR A 1 85 ? 22.238 -6.748 21.799 1.00 47.28 85 THR A N 1
ATOM 635 C CA . THR A 1 85 ? 22.128 -8.137 22.292 1.00 47.28 85 THR A CA 1
ATOM 636 C C . THR A 1 85 ? 23.388 -8.555 23.069 1.00 47.28 85 THR A C 1
ATOM 638 O O . THR A 1 85 ? 23.335 -9.461 23.892 1.00 47.28 85 THR A O 1
ATOM 641 N N . ALA A 1 86 ? 24.527 -7.888 22.846 1.00 50.31 86 ALA A N 1
ATOM 642 C CA . ALA A 1 86 ? 25.785 -8.145 23.550 1.00 50.31 86 ALA A CA 1
ATOM 643 C C . ALA A 1 86 ? 25.919 -7.385 24.888 1.00 50.31 86 ALA A C 1
ATOM 645 O O . ALA A 1 86 ? 26.921 -7.562 25.578 1.00 50.31 86 ALA A O 1
ATOM 646 N N . GLY A 1 87 ? 24.936 -6.557 25.270 1.00 50.28 87 GLY A N 1
ATOM 647 C CA . GLY A 1 87 ? 24.978 -5.777 26.517 1.00 50.28 87 GLY A CA 1
ATOM 648 C C . GLY A 1 87 ? 23.629 -5.485 27.182 1.00 50.28 87 GLY A C 1
ATOM 649 O O . GLY A 1 87 ? 23.612 -4.984 28.301 1.00 50.28 87 GLY A O 1
ATOM 650 N N . GLY A 1 88 ? 22.507 -5.804 26.541 1.00 42.53 88 GLY A N 1
ATOM 651 C CA . GLY A 1 88 ? 21.170 -5.764 27.121 1.00 42.53 88 GLY A CA 1
ATOM 652 C C . GLY A 1 88 ? 20.559 -7.155 27.066 1.00 42.53 88 GLY A C 1
ATOM 653 O O . GLY A 1 88 ? 20.732 -7.869 26.078 1.00 42.53 88 GLY A O 1
ATOM 654 N N . THR A 1 89 ? 19.876 -7.546 28.140 1.00 41.47 89 THR A N 1
ATOM 655 C CA . THR A 1 89 ? 19.047 -8.752 28.217 1.00 41.47 89 THR A CA 1
ATOM 656 C C . THR A 1 89 ? 18.331 -8.985 26.897 1.00 41.47 89 THR A C 1
ATOM 658 O O . THR A 1 89 ? 17.508 -8.175 26.474 1.00 41.47 89 THR A O 1
ATOM 661 N N . VAL A 1 90 ? 18.660 -10.099 26.245 1.00 46.84 90 VAL A N 1
ATOM 662 C CA . VAL A 1 90 ? 17.892 -10.618 25.121 1.00 46.84 90 VAL A CA 1
ATOM 663 C C . VAL A 1 90 ? 16.521 -10.961 25.684 1.00 46.84 90 VAL A C 1
ATOM 665 O O . VAL A 1 90 ? 16.323 -12.043 26.233 1.00 46.84 90 VAL A O 1
ATOM 668 N N . VAL A 1 91 ? 15.585 -10.013 25.632 1.00 50.44 91 VAL A N 1
ATOM 669 C CA . VAL A 1 91 ? 14.171 -10.346 25.759 1.00 50.44 91 VAL A CA 1
ATOM 670 C C . VAL A 1 91 ? 13.914 -11.272 24.589 1.00 50.44 91 VAL A C 1
ATOM 672 O O . VAL A 1 91 ? 14.053 -10.862 23.436 1.00 50.44 91 VAL A O 1
ATOM 675 N N . ASP A 1 92 ? 13.654 -12.536 24.904 1.00 46.88 92 ASP A N 1
ATOM 676 C CA . ASP A 1 92 ? 13.424 -13.590 23.934 1.00 46.88 92 ASP A CA 1
ATOM 677 C C . ASP A 1 92 ? 12.506 -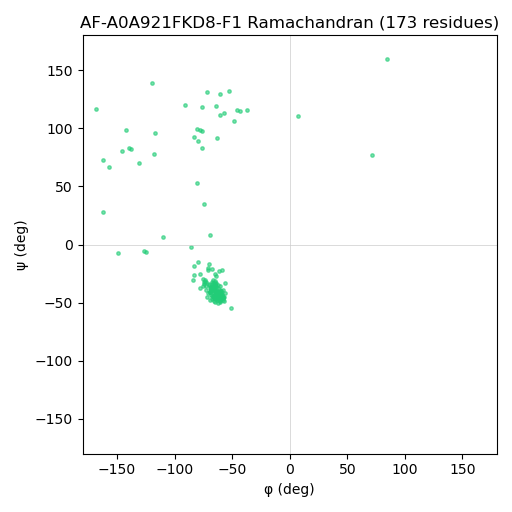13.066 22.819 1.00 46.88 92 ASP A C 1
ATOM 679 O O . ASP A 1 92 ? 11.354 -12.654 23.033 1.00 46.88 92 ASP A O 1
ATOM 683 N N . ALA A 1 93 ? 13.070 -12.992 21.613 1.00 54.41 93 ALA A N 1
ATOM 684 C CA . ALA A 1 93 ? 12.410 -12.459 20.431 1.00 54.41 93 ALA A CA 1
ATOM 685 C C . ALA A 1 93 ? 11.275 -13.377 19.954 1.00 54.41 93 ALA A C 1
ATOM 687 O O . ALA A 1 93 ? 10.735 -13.184 18.868 1.00 54.41 93 ALA A O 1
ATOM 688 N N . SER A 1 94 ? 10.920 -14.407 20.717 1.00 56.00 94 SER A N 1
ATOM 689 C CA . SER A 1 94 ? 9.936 -15.402 20.331 1.00 56.00 94 SER A CA 1
ATOM 690 C C . SER A 1 94 ? 9.354 -16.061 21.574 1.00 56.00 94 SER A C 1
ATOM 692 O O . SER A 1 94 ? 9.559 -17.249 21.773 1.00 56.00 94 SER A O 1
ATOM 694 N N . ASP A 1 95 ? 8.612 -15.327 22.409 1.00 63.91 95 ASP A N 1
ATOM 695 C CA . ASP A 1 95 ? 7.633 -16.022 23.248 1.00 63.91 95 ASP A CA 1
ATOM 696 C C . ASP A 1 95 ? 6.423 -16.333 22.346 1.00 63.91 95 ASP A C 1
ATOM 698 O O . ASP A 1 95 ? 5.601 -15.440 22.109 1.00 63.91 95 ASP A O 1
ATOM 702 N N . PRO A 1 96 ? 6.284 -17.562 21.803 1.00 65.25 96 PRO A N 1
ATOM 703 C CA . PRO A 1 96 ? 5.173 -17.905 20.917 1.00 65.25 96 PRO A CA 1
ATOM 704 C C . PRO A 1 96 ? 3.812 -17.705 21.598 1.00 65.25 96 PRO A C 1
ATOM 706 O O . PRO A 1 96 ? 2.803 -17.508 20.918 1.00 65.25 96 PRO A O 1
ATOM 709 N N . MET A 1 97 ? 3.761 -17.709 22.936 1.00 70.56 97 MET A N 1
ATOM 710 C CA . MET A 1 97 ? 2.553 -17.407 23.698 1.00 70.56 97 MET A CA 1
ATOM 711 C C . MET A 1 97 ? 2.214 -15.912 23.660 1.00 70.56 97 MET A C 1
ATOM 713 O O . MET A 1 97 ? 1.038 -15.554 23.554 1.00 70.56 97 MET A O 1
ATOM 717 N N . ARG A 1 98 ? 3.220 -15.029 23.725 1.00 77.75 98 ARG A N 1
ATOM 718 C CA . ARG A 1 98 ? 3.042 -13.580 23.543 1.00 77.75 98 ARG A CA 1
ATOM 719 C C . ARG A 1 98 ? 2.539 -13.286 22.137 1.00 77.75 98 ARG A C 1
ATOM 721 O O . ARG A 1 98 ? 1.547 -12.577 22.001 1.00 77.75 98 ARG A O 1
ATOM 728 N N . ASP A 1 99 ? 3.165 -13.872 21.123 1.00 76.69 99 ASP A N 1
ATOM 729 C CA . ASP A 1 99 ? 2.811 -13.621 19.724 1.00 76.69 99 ASP A CA 1
ATOM 730 C C . ASP A 1 99 ? 1.388 -14.110 19.410 1.00 76.69 99 ASP A C 1
ATOM 732 O O . ASP A 1 99 ? 0.611 -13.385 18.795 1.00 76.69 99 ASP A O 1
ATOM 736 N N . THR A 1 100 ? 0.987 -15.272 19.941 1.00 84.44 100 THR A N 1
ATOM 737 C CA . THR A 1 100 ? -0.394 -15.784 19.820 1.00 84.44 100 THR A CA 1
ATOM 738 C C . THR A 1 100 ? -1.421 -14.843 20.460 1.00 84.44 100 THR A C 1
ATOM 740 O O . THR A 1 100 ? -2.504 -14.618 19.920 1.00 84.44 100 THR A O 1
ATOM 743 N N . LYS A 1 101 ? -1.105 -14.269 21.624 1.00 84.62 101 LYS A N 1
ATOM 744 C CA . LYS A 1 101 ? -2.003 -13.336 22.319 1.00 84.62 101 LYS A CA 1
ATOM 745 C C . LYS A 1 101 ? -2.058 -11.960 21.644 1.00 84.62 101 LYS A C 1
ATOM 747 O O . LYS A 1 101 ? -3.113 -11.328 21.663 1.00 84.62 101 LYS A O 1
ATOM 752 N N . VAL A 1 102 ? -0.959 -11.505 21.038 1.00 86.94 102 VAL A N 1
ATOM 753 C CA . VAL A 1 102 ? -0.939 -10.284 20.216 1.00 86.94 102 VAL A CA 1
ATOM 754 C C . VAL A 1 102 ? -1.731 -10.493 18.923 1.00 86.94 102 VAL A C 1
ATOM 756 O O . VAL A 1 102 ? -2.511 -9.630 18.543 1.00 86.94 102 VAL A O 1
ATOM 759 N N . ASP A 1 103 ? -1.623 -11.650 18.275 1.00 89.19 103 ASP A N 1
ATOM 760 C CA . ASP A 1 103 ? -2.456 -11.967 17.109 1.00 89.19 103 ASP A CA 1
ATOM 761 C C . ASP A 1 103 ? -3.952 -11.982 17.471 1.00 89.19 103 ASP A C 1
ATOM 763 O O . ASP A 1 103 ? -4.784 -11.376 16.791 1.00 89.19 103 ASP A O 1
ATOM 767 N N . HIS A 1 104 ? -4.296 -12.572 18.620 1.00 91.19 104 HIS A N 1
ATOM 768 C CA . HIS A 1 104 ? -5.669 -12.567 19.120 1.00 91.19 104 HIS A CA 1
ATOM 769 C C . HIS A 1 104 ? -6.199 -11.151 19.388 1.00 91.19 104 HIS A C 1
ATOM 771 O O . HIS A 1 104 ? -7.331 -10.835 19.015 1.00 91.19 104 HIS A O 1
ATOM 777 N N . SER A 1 105 ? -5.392 -10.277 19.998 1.00 91.44 105 SER A N 1
ATOM 778 C CA . SER A 1 105 ? -5.792 -8.889 20.244 1.00 91.44 105 SER A CA 1
ATOM 779 C C . SER A 1 105 ? -5.976 -8.110 18.937 1.00 91.44 105 SER A C 1
ATOM 781 O O . SER A 1 105 ? -6.952 -7.373 18.795 1.00 91.44 105 SER A O 1
ATOM 783 N N . LEU A 1 106 ? -5.138 -8.348 17.925 1.00 93.94 106 LEU A N 1
ATOM 784 C CA . LEU A 1 106 ? -5.326 -7.781 16.586 1.00 93.94 106 LEU A CA 1
ATOM 785 C C . LEU A 1 106 ? -6.606 -8.297 15.910 1.00 93.94 106 LEU A C 1
ATOM 787 O O . LEU A 1 106 ? -7.309 -7.521 15.255 1.00 93.94 106 LEU A O 1
ATOM 791 N N . LYS A 1 107 ? -6.974 -9.567 16.121 1.00 94.31 107 LYS A N 1
ATOM 792 C CA . LYS A 1 107 ? -8.228 -10.119 15.592 1.00 94.31 107 LYS A CA 1
ATOM 793 C C . LYS A 1 107 ? -9.466 -9.457 16.198 1.00 94.31 107 LYS A C 1
ATOM 795 O O . LYS A 1 107 ? -10.442 -9.224 15.484 1.00 94.31 107 LYS A O 1
ATOM 800 N N . ILE A 1 108 ? -9.431 -9.122 17.488 1.00 94.00 108 ILE A N 1
ATOM 801 C CA . ILE A 1 108 ? -10.516 -8.387 18.156 1.00 94.00 108 ILE A CA 1
ATOM 802 C C . ILE A 1 108 ? -10.699 -7.009 17.507 1.00 94.00 108 ILE A C 1
ATOM 804 O O . ILE A 1 108 ? -11.825 -6.634 17.182 1.00 94.00 108 ILE A O 1
ATOM 808 N N . VAL A 1 109 ? -9.606 -6.288 17.229 1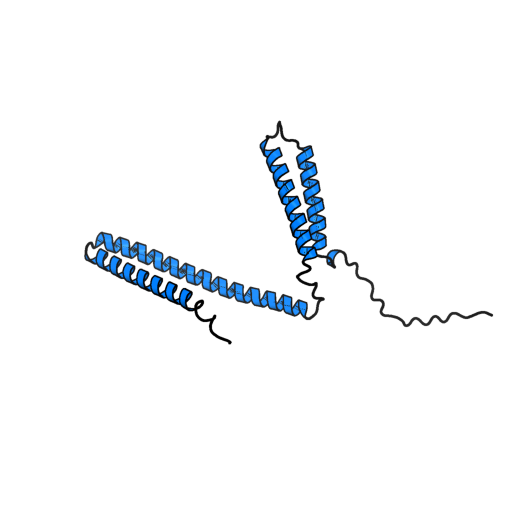.00 94.38 109 VAL A N 1
ATOM 809 C CA . VAL A 1 109 ? -9.666 -4.981 16.547 1.00 94.38 109 VAL A CA 1
ATOM 810 C C . VAL A 1 109 ? -10.301 -5.101 15.157 1.00 94.38 109 VAL A C 1
ATOM 812 O O . VAL A 1 109 ? -11.120 -4.263 14.780 1.00 94.38 109 VAL A O 1
ATOM 815 N N . GLU A 1 110 ? -9.990 -6.159 14.405 1.00 94.56 110 GLU A N 1
ATOM 816 C CA . GLU A 1 110 ? -10.592 -6.412 13.089 1.00 94.56 110 GLU A CA 1
ATOM 817 C C . GLU A 1 110 ? -12.114 -6.614 13.175 1.00 94.56 110 GLU A C 1
ATOM 819 O O . GLU A 1 110 ? -12.869 -6.048 12.377 1.00 94.56 110 GLU A O 1
ATOM 824 N N . VAL A 1 111 ? -12.578 -7.386 14.165 1.00 96.56 111 VAL A N 1
ATOM 825 C CA . VAL A 1 111 ? -14.011 -7.611 14.401 1.00 96.56 111 VAL A CA 1
ATOM 826 C C . VAL A 1 111 ? -14.712 -6.298 14.745 1.00 96.56 111 VAL A C 1
ATOM 828 O O . VAL A 1 111 ? -15.732 -5.988 14.130 1.00 96.56 111 VAL A O 1
ATOM 831 N N . GLN A 1 112 ? -14.140 -5.485 15.635 1.00 95.25 112 GLN A N 1
ATOM 832 C CA . GLN A 1 112 ? -14.742 -4.207 16.028 1.00 95.25 112 GLN A CA 1
ATOM 833 C C . GLN A 1 112 ? -14.735 -3.184 14.888 1.00 95.25 112 GLN A C 1
ATOM 835 O O . GLN A 1 112 ? -15.730 -2.493 14.674 1.00 95.25 112 GLN A O 1
ATOM 840 N N . LYS A 1 113 ? -13.681 -3.150 14.063 1.00 96.38 113 LYS A N 1
ATOM 841 C CA . LYS A 1 113 ? -13.661 -2.337 12.838 1.00 96.38 113 LYS A CA 1
ATOM 842 C C . LYS A 1 113 ? -14.803 -2.718 11.900 1.00 96.38 113 LYS A C 1
ATOM 844 O O . LYS A 1 113 ? -15.377 -1.840 11.249 1.00 96.38 113 LYS A O 1
ATOM 849 N N . ARG A 1 114 ? -15.120 -4.012 11.781 1.00 95.00 114 ARG A N 1
ATOM 850 C CA . ARG A 1 114 ? -16.236 -4.480 10.952 1.00 95.00 114 ARG A CA 1
ATOM 851 C C . ARG A 1 114 ? -17.576 -4.003 11.510 1.00 95.00 114 ARG A C 1
ATOM 853 O O . ARG A 1 114 ? -18.343 -3.454 10.730 1.00 95.00 114 ARG A O 1
ATOM 860 N N . VAL A 1 115 ? -17.800 -4.106 12.821 1.00 94.31 115 VAL A N 1
ATOM 861 C CA . VAL A 1 115 ? -19.010 -3.577 13.483 1.00 94.31 115 VAL A CA 1
ATOM 862 C C . VAL A 1 115 ? -19.169 -2.078 13.216 1.00 94.31 115 VAL A C 1
ATOM 864 O O . VAL A 1 115 ? -20.208 -1.653 12.728 1.00 94.31 115 VAL A O 1
ATOM 867 N N . ILE A 1 116 ? -18.111 -1.283 13.408 1.00 94.81 116 ILE A N 1
ATOM 868 C CA . ILE A 1 116 ? -18.138 0.164 13.124 1.00 94.81 116 ILE A CA 1
ATOM 869 C C . ILE A 1 116 ? -18.466 0.432 11.649 1.00 94.81 116 ILE A C 1
ATOM 871 O O . ILE A 1 116 ? -19.258 1.314 11.333 1.00 94.81 116 ILE A O 1
ATOM 875 N N . SER A 1 117 ? -17.872 -0.336 10.731 1.00 94.50 117 SER A N 1
ATOM 876 C CA . SER A 1 117 ? -18.141 -0.187 9.295 1.00 94.50 117 SER A CA 1
ATOM 877 C C . SER A 1 117 ? -19.595 -0.529 8.947 1.00 94.50 117 SER A C 1
ATOM 879 O O . SER A 1 117 ? -20.186 0.147 8.111 1.00 94.50 117 SER A O 1
ATOM 881 N N . GLU A 1 118 ? -20.159 -1.569 9.569 1.00 94.06 118 GLU A N 1
ATOM 882 C CA . GLU A 1 118 ? -21.548 -2.002 9.384 1.00 94.06 118 GLU A CA 1
ATOM 883 C C . GLU A 1 118 ? -22.533 -0.962 9.934 1.00 94.06 118 GLU A C 1
ATOM 885 O O . GLU A 1 118 ? -23.484 -0.616 9.238 1.00 94.06 118 GLU A O 1
ATOM 890 N N . GLU A 1 119 ? -22.282 -0.404 11.122 1.00 91.75 119 GLU A N 1
ATOM 891 C CA . GLU A 1 119 ? -23.122 0.652 11.700 1.00 91.75 119 GLU A CA 1
ATOM 892 C C . GLU A 1 119 ? -23.065 1.946 10.881 1.00 91.75 119 GLU A C 1
ATOM 894 O O . GLU A 1 119 ? -24.103 2.516 10.554 1.00 91.75 119 GLU A O 1
ATOM 899 N N . LEU A 1 120 ? -21.874 2.376 10.452 1.00 91.19 120 LEU A N 1
ATOM 900 C CA . LEU A 1 120 ? -21.731 3.561 9.601 1.00 91.19 120 LEU A CA 1
ATOM 901 C C . LEU A 1 120 ? -22.386 3.381 8.223 1.00 91.19 120 LEU A C 1
ATOM 903 O O . LEU A 1 120 ? -22.894 4.349 7.655 1.00 91.19 120 LEU A O 1
ATOM 907 N N . ALA A 1 121 ? -22.412 2.158 7.684 1.00 92.69 121 ALA A N 1
ATOM 908 C CA . ALA A 1 121 ? -23.051 1.863 6.402 1.00 92.69 121 ALA A CA 1
ATOM 909 C C . ALA A 1 121 ? -24.584 2.002 6.438 1.00 92.69 121 ALA A C 1
ATOM 911 O O . ALA A 1 121 ? -25.191 2.200 5.385 1.00 92.69 121 ALA A O 1
ATOM 912 N N . LYS A 1 122 ? -25.213 1.946 7.621 1.00 92.25 122 LYS A N 1
ATOM 913 C CA . LYS A 1 122 ? -26.657 2.194 7.785 1.00 92.25 122 LYS A CA 1
ATOM 914 C C . LYS A 1 122 ? -27.034 3.667 7.574 1.00 92.25 122 LYS A C 1
ATOM 916 O O . LYS A 1 122 ? -28.199 3.967 7.325 1.00 92.25 122 LYS A O 1
ATOM 921 N N . GLY A 1 123 ? -26.056 4.576 7.613 1.00 84.44 123 GLY A N 1
ATOM 922 C CA . GLY A 1 123 ? -26.265 6.019 7.497 1.00 84.44 123 GLY A CA 1
ATOM 923 C C . GLY A 1 123 ? -26.632 6.675 8.831 1.00 84.44 123 GLY A C 1
ATOM 924 O O . GLY A 1 123 ? -27.084 6.014 9.759 1.00 84.44 123 GLY A O 1
ATOM 925 N N . ILE A 1 124 ? -26.429 7.994 8.925 1.00 80.00 124 ILE A N 1
ATOM 926 C CA . ILE A 1 124 ? -26.487 8.771 10.183 1.00 80.00 124 ILE A CA 1
ATOM 927 C C . ILE A 1 124 ? -27.828 8.614 10.918 1.00 80.00 124 ILE A C 1
ATOM 929 O O . ILE A 1 124 ? -27.851 8.591 12.143 1.00 80.00 124 ILE A O 1
ATOM 933 N N . ASP A 1 125 ? -28.927 8.450 10.182 1.00 81.31 125 ASP A N 1
ATOM 934 C CA . ASP A 1 125 ? -30.272 8.355 10.759 1.00 81.31 125 ASP A CA 1
ATOM 935 C C . ASP A 1 125 ? -30.601 6.964 11.338 1.00 81.31 125 ASP A C 1
ATOM 937 O O . ASP A 1 125 ? -31.581 6.817 12.065 1.00 81.31 125 ASP A O 1
ATOM 941 N N . GLN A 1 126 ? -29.818 5.931 10.997 1.00 84.25 126 GLN A N 1
ATOM 942 C CA . GLN A 1 126 ? -30.053 4.530 11.391 1.00 84.25 126 GLN A CA 1
ATOM 943 C C . GLN A 1 126 ? -28.843 3.873 12.073 1.00 84.25 126 GLN A C 1
ATOM 945 O O . GLN A 1 126 ? -28.936 2.722 12.504 1.00 84.25 126 GLN A O 1
ATOM 950 N N . ALA A 1 127 ? -27.708 4.568 12.141 1.00 86.31 127 ALA A N 1
ATOM 951 C CA . ALA A 1 127 ? -26.500 4.094 12.797 1.00 86.31 127 ALA A CA 1
ATOM 952 C C . ALA A 1 127 ? -26.675 4.105 14.320 1.00 86.31 127 ALA A C 1
ATOM 954 O O . ALA A 1 127 ? -27.075 5.116 14.904 1.00 86.31 127 ALA A O 1
ATOM 955 N N . ASP A 1 128 ? -26.320 3.000 14.975 1.00 91.38 128 ASP A N 1
ATOM 956 C CA . ASP A 1 128 ? -26.233 2.959 16.431 1.00 91.38 128 ASP A CA 1
ATOM 957 C C . ASP A 1 128 ? -24.873 3.518 16.880 1.00 91.38 128 ASP A C 1
ATOM 959 O O . ASP A 1 128 ? -23.864 2.811 16.957 1.00 91.38 128 ASP A O 1
ATOM 963 N N . PHE A 1 129 ? -24.837 4.821 17.167 1.00 91.44 129 PHE A N 1
ATOM 964 C CA . PHE A 1 129 ? -23.624 5.486 17.646 1.00 91.44 129 PHE A CA 1
ATOM 965 C C . PHE A 1 129 ? -23.151 4.968 19.010 1.00 91.44 129 PHE A C 1
ATOM 967 O O . PHE A 1 129 ? -21.951 4.988 19.262 1.00 91.44 129 PHE A O 1
ATOM 974 N N . GLU A 1 130 ? -24.040 4.444 19.859 1.00 92.94 130 GLU A N 1
ATOM 975 C CA . GLU A 1 130 ? -23.650 3.816 21.127 1.00 92.94 130 GLU A CA 1
ATOM 976 C C . GLU A 1 130 ? -22.934 2.480 20.875 1.00 92.94 130 GLU A C 1
ATOM 978 O O . GLU A 1 130 ? -22.020 2.091 21.603 1.00 92.94 130 GLU A O 1
ATOM 983 N N . MET A 1 131 ? -23.318 1.747 19.827 1.00 91.19 131 MET A N 1
ATOM 984 C CA . MET A 1 131 ? -22.588 0.552 19.396 1.00 91.19 131 MET A CA 1
ATOM 985 C C . MET A 1 131 ? -21.209 0.894 18.819 1.00 91.19 131 MET A C 1
ATOM 987 O O . MET A 1 131 ? -20.245 0.175 19.087 1.00 91.19 131 MET A O 1
ATOM 991 N N . ILE A 1 132 ? -21.097 1.996 18.072 1.00 93.25 132 ILE A N 1
ATOM 992 C CA . ILE A 1 132 ? -19.812 2.491 17.556 1.00 93.25 132 ILE A CA 1
ATOM 993 C C . ILE A 1 132 ? -18.890 2.902 18.710 1.00 93.25 132 ILE A C 1
ATOM 995 O O . ILE A 1 132 ? -17.730 2.496 18.721 1.00 93.25 132 ILE A O 1
ATOM 999 N N . ASP A 1 133 ? -19.402 3.648 19.687 1.00 96.25 133 ASP A N 1
ATOM 1000 C CA . ASP A 1 133 ? -18.645 4.111 20.856 1.00 96.25 133 ASP A CA 1
ATOM 1001 C C . ASP A 1 133 ? -18.103 2.930 21.678 1.00 96.25 133 ASP A C 1
ATOM 1003 O O . ASP A 1 133 ? -16.898 2.796 21.883 1.00 96.25 133 ASP A O 1
ATOM 1007 N N . ARG A 1 134 ? -18.960 1.946 21.984 1.00 95.38 134 ARG A N 1
ATOM 1008 C CA . ARG A 1 134 ? -18.549 0.702 22.665 1.00 95.38 134 ARG A CA 1
ATOM 1009 C C . ARG A 1 134 ? -17.511 -0.103 21.879 1.00 95.38 134 ARG A C 1
ATOM 1011 O O . ARG A 1 134 ? -16.636 -0.754 22.462 1.00 95.38 134 ARG A O 1
ATOM 1018 N N . ALA A 1 135 ? -17.607 -0.107 20.549 1.00 95.62 135 ALA A N 1
ATOM 1019 C CA . ALA A 1 135 ? -16.627 -0.773 19.700 1.00 95.62 135 ALA A CA 1
ATOM 1020 C C . ALA A 1 135 ? -15.268 -0.055 19.736 1.00 95.62 135 ALA A C 1
ATOM 1022 O O . ALA A 1 135 ? -14.237 -0.729 19.800 1.00 95.62 135 ALA A O 1
ATOM 1023 N N . LEU A 1 136 ? -15.260 1.281 19.750 1.00 96.88 136 LEU A N 1
ATOM 1024 C CA . LEU A 1 136 ? -14.051 2.095 19.895 1.00 96.88 136 LEU A CA 1
ATOM 1025 C C . LEU A 1 136 ? -13.389 1.897 21.265 1.00 96.88 136 LEU A C 1
ATOM 1027 O O . LEU A 1 136 ? -12.190 1.622 21.301 1.00 96.88 136 LEU A O 1
ATOM 1031 N N . ASP A 1 137 ? -14.158 1.894 22.355 1.00 97.19 137 ASP A N 1
ATOM 1032 C CA . ASP A 1 137 ? -13.658 1.599 23.708 1.00 97.19 137 ASP A CA 1
ATOM 1033 C C . ASP A 1 137 ? -12.972 0.229 23.776 1.00 97.19 137 ASP A C 1
ATOM 1035 O O . ASP A 1 137 ? -11.896 0.054 24.357 1.00 97.19 137 ASP A O 1
ATOM 1039 N N . THR A 1 138 ? -13.573 -0.770 23.122 1.00 96.19 138 THR A N 1
ATOM 1040 C CA . THR A 1 138 ? -12.999 -2.118 23.053 1.00 96.19 138 THR A CA 1
ATOM 1041 C C . THR A 1 138 ? -11.670 -2.119 22.296 1.00 96.19 138 THR A C 1
ATOM 1043 O O . THR A 1 138 ? -10.728 -2.803 22.707 1.00 96.19 138 THR A O 1
ATOM 1046 N N . ILE A 1 139 ? -11.571 -1.369 21.193 1.00 95.69 139 ILE A N 1
ATOM 1047 C CA . ILE A 1 139 ? -10.330 -1.229 20.422 1.00 95.69 139 ILE A CA 1
ATOM 1048 C C . ILE A 1 139 ? -9.251 -0.561 21.276 1.00 95.69 139 ILE A C 1
ATOM 1050 O O . ILE A 1 139 ? -8.120 -1.047 21.291 1.00 95.69 139 ILE A O 1
ATOM 1054 N N . GLU A 1 140 ? -9.585 0.499 22.012 1.00 95.75 140 GLU A N 1
ATOM 1055 C CA . GLU A 1 140 ? -8.641 1.209 22.877 1.00 95.75 140 GLU A CA 1
ATOM 1056 C C . GLU A 1 140 ? -8.104 0.308 23.995 1.00 95.75 140 GLU A C 1
ATOM 1058 O O . GLU A 1 140 ? -6.885 0.154 24.139 1.00 95.75 140 GLU A O 1
ATOM 1063 N N . MET A 1 141 ? -8.994 -0.369 24.728 1.00 94.88 141 MET A N 1
ATOM 1064 C CA . MET A 1 141 ? -8.605 -1.309 25.783 1.00 94.88 141 MET A CA 1
ATOM 1065 C C . MET A 1 141 ? -7.721 -2.437 25.228 1.00 94.88 141 MET A C 1
ATOM 1067 O O . MET A 1 141 ? -6.699 -2.799 25.815 1.00 94.88 141 MET A O 1
ATOM 1071 N N . THR A 1 142 ? -8.085 -2.977 24.064 1.00 94.38 142 THR A N 1
ATOM 1072 C CA . THR A 1 142 ? -7.338 -4.054 23.404 1.00 94.38 142 THR A CA 1
ATOM 1073 C C . THR A 1 142 ? -5.959 -3.584 22.947 1.00 94.38 142 THR A C 1
ATOM 1075 O O . THR A 1 142 ? -4.972 -4.297 23.136 1.00 94.38 142 THR A O 1
ATOM 1078 N N . ALA A 1 143 ? -5.863 -2.374 22.395 1.00 92.38 143 ALA A N 1
ATOM 1079 C CA . ALA A 1 143 ? -4.604 -1.784 21.964 1.00 92.38 143 ALA A CA 1
ATOM 1080 C C . ALA A 1 143 ? -3.664 -1.524 23.148 1.00 92.38 143 ALA A C 1
ATOM 1082 O O . ALA A 1 143 ? -2.471 -1.807 23.038 1.00 92.38 143 ALA A O 1
ATOM 1083 N N . HIS A 1 144 ? -4.180 -1.044 24.287 1.00 90.88 144 HIS A N 1
ATOM 1084 C CA . HIS A 1 144 ? -3.382 -0.874 25.503 1.00 90.88 144 HIS A CA 1
ATOM 1085 C C . HIS A 1 144 ? -2.806 -2.214 25.975 1.00 90.88 144 HIS A C 1
ATOM 1087 O O . HIS A 1 144 ? -1.594 -2.339 26.156 1.00 90.88 144 HIS A O 1
ATOM 1093 N N . ASN A 1 145 ? -3.653 -3.241 26.079 1.00 86.88 145 ASN A N 1
ATOM 1094 C CA . ASN A 1 145 ? -3.240 -4.575 26.509 1.00 86.88 145 ASN A CA 1
ATOM 1095 C C . ASN A 1 145 ? -2.201 -5.186 25.555 1.00 86.88 145 ASN A C 1
ATOM 1097 O O . ASN A 1 145 ? -1.162 -5.670 25.996 1.00 86.88 145 ASN A O 1
ATOM 1101 N N . ALA A 1 146 ? -2.428 -5.115 24.240 1.00 88.25 146 ALA A N 1
ATOM 1102 C CA . ALA A 1 146 ? -1.482 -5.608 23.238 1.00 88.25 146 ALA A CA 1
ATOM 1103 C C . ALA A 1 146 ? -0.132 -4.876 23.309 1.00 88.25 146 ALA A C 1
ATOM 1105 O O . ALA A 1 146 ? 0.934 -5.482 23.197 1.00 88.25 146 ALA A O 1
ATOM 1106 N N . ARG A 1 147 ? -0.169 -3.559 23.522 1.00 85.25 147 ARG A N 1
ATOM 1107 C CA . ARG A 1 147 ? 1.017 -2.707 23.605 1.00 85.25 147 ARG A CA 1
ATOM 1108 C C . ARG A 1 147 ? 1.866 -3.003 24.845 1.00 85.25 147 ARG A C 1
ATOM 1110 O O . ARG A 1 147 ? 3.096 -2.937 24.746 1.00 85.25 147 ARG A O 1
ATOM 1117 N N . ASP A 1 148 ? 1.231 -3.323 25.969 1.00 83.75 148 ASP A N 1
ATOM 1118 C CA . ASP A 1 148 ? 1.910 -3.735 27.203 1.00 83.75 148 ASP A CA 1
ATOM 1119 C C . ASP A 1 148 ? 2.580 -5.102 27.033 1.00 83.75 148 ASP A C 1
ATOM 1121 O O . ASP A 1 148 ? 3.702 -5.312 27.486 1.00 83.75 148 ASP A O 1
ATOM 1125 N N . MET A 1 149 ? 1.945 -6.008 26.288 1.00 77.88 149 MET A N 1
ATOM 1126 C CA . MET A 1 149 ? 2.522 -7.314 25.972 1.00 77.88 149 MET A CA 1
ATOM 1127 C C . MET A 1 149 ? 3.777 -7.228 25.098 1.00 77.88 149 MET A C 1
ATOM 1129 O O . MET A 1 149 ? 4.676 -8.050 25.250 1.00 77.88 149 MET A O 1
ATOM 1133 N N . ILE A 1 150 ? 3.853 -6.243 24.199 1.00 77.56 150 ILE A N 1
ATOM 1134 C CA . ILE A 1 150 ? 4.992 -6.038 23.287 1.00 77.56 150 ILE A CA 1
ATOM 1135 C C . ILE A 1 150 ? 6.190 -5.376 23.991 1.00 77.56 150 ILE A C 1
ATOM 1137 O O . ILE A 1 150 ? 7.324 -5.542 23.551 1.00 77.56 150 ILE A O 1
ATOM 1141 N N . ASN A 1 151 ? 5.970 -4.615 25.066 1.00 71.50 151 ASN A N 1
ATOM 1142 C CA . ASN A 1 151 ? 7.034 -3.887 25.759 1.00 71.50 151 ASN A CA 1
ATOM 1143 C C . ASN A 1 151 ? 6.863 -4.006 27.283 1.00 71.50 151 ASN A C 1
ATOM 1145 O O . ASN A 1 151 ? 6.308 -3.091 27.902 1.00 71.50 151 ASN A O 1
ATOM 1149 N N . PRO A 1 152 ? 7.328 -5.119 27.879 1.00 61.50 152 PRO A N 1
ATOM 1150 C CA . PRO A 1 152 ? 7.242 -5.333 29.322 1.00 61.50 152 PRO A CA 1
ATOM 1151 C C . PRO A 1 152 ? 8.087 -4.322 30.120 1.00 61.50 152 PRO A C 1
ATOM 1153 O O . PRO A 1 152 ? 7.734 -3.984 31.250 1.00 61.50 152 PRO A O 1
ATOM 1156 N N . ASP A 1 153 ? 9.142 -3.769 29.514 1.00 61.47 153 ASP A N 1
ATOM 1157 C CA . ASP A 1 153 ? 10.087 -2.851 30.165 1.00 61.47 153 ASP A CA 1
ATOM 1158 C C . ASP A 1 153 ? 9.479 -1.467 30.447 1.00 61.47 153 ASP A C 1
ATOM 1160 O O . ASP A 1 153 ? 9.939 -0.747 31.332 1.00 61.47 153 ASP A O 1
ATOM 1164 N N . ARG A 1 154 ? 8.392 -1.087 29.755 1.00 59.59 154 ARG A N 1
ATOM 1165 C CA . ARG A 1 154 ? 7.692 0.193 29.987 1.00 59.59 154 ARG A CA 1
ATOM 1166 C C . ARG A 1 154 ? 7.114 0.347 31.395 1.00 59.59 154 ARG A C 1
ATOM 1168 O O . ARG A 1 154 ? 6.919 1.480 31.825 1.00 59.59 154 ARG A O 1
ATOM 1175 N N . ASN A 1 155 ? 6.859 -0.754 32.101 1.00 53.03 155 ASN A N 1
ATOM 1176 C CA . ASN A 1 155 ? 6.342 -0.748 33.474 1.00 53.03 155 ASN A CA 1
ATOM 1177 C C . ASN A 1 155 ? 7.371 -1.210 34.514 1.00 53.03 155 ASN A C 1
ATOM 1179 O O . ASN A 1 155 ? 7.038 -1.330 35.697 1.00 53.03 155 ASN A O 1
ATOM 1183 N N . GLN A 1 156 ? 8.626 -1.436 34.118 1.00 50.62 156 GLN A N 1
ATOM 1184 C CA . GLN A 1 156 ? 9.673 -1.791 35.063 1.00 50.62 156 GLN A CA 1
ATOM 1185 C C . GLN A 1 156 ? 10.167 -0.520 35.762 1.00 50.62 156 GLN A C 1
ATOM 1187 O O . GLN A 1 156 ? 11.077 0.175 35.317 1.00 50.62 156 GLN A O 1
ATOM 1192 N N . LYS A 1 157 ? 9.510 -0.179 36.877 1.00 50.91 157 LYS A N 1
ATOM 1193 C CA . LYS A 1 157 ? 10.029 0.805 37.832 1.00 50.91 157 LYS A CA 1
ATOM 1194 C C . LYS A 1 157 ? 11.455 0.363 38.204 1.00 50.91 157 LYS A C 1
ATOM 1196 O O . LYS A 1 157 ? 11.608 -0.820 38.515 1.00 50.91 157 LYS A O 1
ATOM 1201 N N . PRO A 1 158 ? 12.475 1.244 38.190 1.00 46.06 158 PRO A N 1
ATOM 1202 C CA . PRO A 1 158 ? 13.820 0.849 38.583 1.00 46.06 158 PRO A CA 1
ATOM 1203 C C . PRO A 1 158 ? 13.750 0.288 40.001 1.00 46.06 158 PRO A C 1
ATOM 1205 O O . PRO A 1 158 ? 13.393 1.007 40.938 1.00 46.06 158 PRO A O 1
ATOM 1208 N N . THR A 1 159 ? 14.008 -1.006 40.160 1.00 51.59 159 THR A N 1
ATOM 1209 C CA . THR A 1 159 ? 14.282 -1.571 41.476 1.00 51.59 159 THR A CA 1
ATOM 1210 C C . THR A 1 159 ? 15.581 -0.914 41.936 1.00 51.59 159 THR A C 1
ATOM 1212 O O . THR A 1 159 ? 16.571 -1.026 41.216 1.00 51.59 159 THR A O 1
ATOM 1215 N N . PRO A 1 160 ? 15.603 -0.164 43.053 1.00 50.75 160 PRO A N 1
ATOM 1216 C CA . PRO A 1 160 ? 16.854 0.379 43.555 1.00 50.75 160 PRO A CA 1
ATOM 1217 C C . PRO A 1 160 ? 17.785 -0.791 43.872 1.00 50.75 160 PRO A C 1
ATOM 1219 O O . PRO A 1 160 ? 17.371 -1.747 44.538 1.00 50.75 160 PRO A O 1
ATOM 1222 N N . ASP A 1 161 ? 19.009 -0.714 43.351 1.00 52.25 161 ASP A N 1
ATOM 1223 C CA . ASP A 1 161 ? 20.069 -1.690 43.573 1.00 52.25 161 ASP A CA 1
ATOM 1224 C C . ASP A 1 161 ? 20.150 -2.033 45.062 1.00 52.25 161 ASP A C 1
ATOM 1226 O O . ASP A 1 161 ? 20.451 -1.191 45.910 1.00 52.25 161 ASP A O 1
ATOM 1230 N N . SER A 1 162 ? 19.870 -3.292 45.390 1.00 53.31 162 SER A N 1
ATOM 1231 C CA . SER A 1 162 ? 20.143 -3.854 46.712 1.00 53.31 162 SER A CA 1
ATOM 1232 C C . SER A 1 162 ? 21.620 -4.234 46.801 1.00 53.31 162 SER A C 1
ATOM 1234 O O . SER A 1 162 ? 21.953 -5.372 47.112 1.00 53.31 162 SER A O 1
ATOM 1236 N N . ASP A 1 163 ? 22.504 -3.284 46.498 1.00 55.62 163 ASP A N 1
ATOM 1237 C CA . ASP A 1 163 ? 23.940 -3.404 46.723 1.00 55.62 163 ASP A CA 1
ATOM 1238 C C . ASP A 1 163 ? 24.386 -2.330 47.716 1.00 55.62 163 ASP A C 1
ATOM 1240 O O . ASP A 1 163 ? 24.886 -1.270 47.353 1.00 55.62 163 ASP A O 1
ATOM 1244 N N . ASN A 1 164 ? 24.117 -2.590 48.998 1.00 49.94 164 ASN A N 1
ATOM 1245 C CA . ASN A 1 164 ? 25.035 -2.240 50.082 1.00 49.94 164 ASN A CA 1
ATOM 1246 C C . ASN A 1 164 ? 24.667 -3.032 51.348 1.00 49.94 164 ASN A C 1
ATOM 1248 O O . ASN A 1 164 ? 24.104 -2.513 52.314 1.00 49.94 164 ASN A O 1
ATOM 1252 N N . GLY A 1 165 ? 24.965 -4.332 51.328 1.00 48.62 165 GLY A N 1
ATOM 1253 C CA . GLY A 1 165 ? 24.830 -5.247 52.465 1.00 48.62 165 GLY A CA 1
ATOM 1254 C C . GLY A 1 165 ? 25.904 -5.072 53.546 1.00 48.62 165 GLY A C 1
ATOM 1255 O O . GLY A 1 165 ? 26.316 -6.055 54.153 1.00 48.62 165 GLY A O 1
ATOM 1256 N N . THR A 1 166 ? 26.361 -3.845 53.804 1.00 48.78 166 THR A N 1
ATOM 1257 C CA . THR A 1 166 ? 27.255 -3.521 54.925 1.00 48.78 166 THR A CA 1
ATOM 1258 C C . THR A 1 166 ? 26.735 -2.317 55.697 1.00 48.78 166 THR A C 1
ATOM 1260 O O . THR A 1 166 ? 27.326 -1.246 55.691 1.00 48.78 166 THR A O 1
ATOM 1263 N N . ASN A 1 167 ? 25.623 -2.513 56.404 1.00 44.88 167 ASN A N 1
ATOM 1264 C CA . ASN A 1 167 ? 25.292 -1.704 57.570 1.00 44.88 167 ASN A CA 1
ATOM 1265 C C . ASN A 1 167 ? 25.256 -2.627 58.784 1.00 44.88 167 ASN A C 1
ATOM 1267 O O . ASN A 1 167 ? 24.287 -3.334 59.050 1.00 44.88 167 ASN A O 1
ATOM 1271 N N . THR A 1 168 ? 26.386 -2.638 59.476 1.00 45.88 168 THR A N 1
ATOM 1272 C CA . THR A 1 168 ? 26.614 -3.204 60.797 1.00 45.88 168 THR A CA 1
ATOM 1273 C C . THR A 1 168 ? 25.503 -2.738 61.742 1.00 45.88 168 THR A C 1
ATOM 1275 O O . THR A 1 168 ? 25.483 -1.582 62.157 1.00 45.88 168 THR A O 1
ATOM 1278 N N . ILE A 1 169 ? 24.563 -3.621 62.089 1.00 50.09 169 ILE A N 1
ATOM 1279 C CA . ILE A 1 169 ? 23.626 -3.377 63.191 1.00 50.09 169 ILE A CA 1
ATOM 1280 C C . ILE A 1 169 ? 24.408 -3.597 64.489 1.00 50.09 169 ILE A C 1
ATOM 1282 O O . ILE A 1 169 ? 24.407 -4.675 65.076 1.00 50.09 169 ILE A O 1
ATOM 1286 N N . THR A 1 170 ? 25.138 -2.572 64.921 1.00 52.06 170 THR A N 1
ATOM 1287 C CA . THR A 1 170 ? 25.534 -2.411 66.322 1.00 52.06 170 THR A CA 1
ATOM 1288 C C . THR A 1 170 ? 24.316 -1.909 67.087 1.00 52.06 170 THR A C 1
ATOM 1290 O O . THR A 1 170 ? 24.006 -0.721 67.058 1.00 52.06 170 THR A O 1
ATOM 1293 N N . GLY A 1 171 ? 23.610 -2.836 67.730 1.00 46.53 171 GLY A N 1
ATOM 1294 C CA . GLY A 1 171 ? 22.458 -2.571 68.587 1.00 46.53 171 GLY A CA 1
ATOM 1295 C C . GLY A 1 171 ? 22.433 -3.564 69.744 1.00 46.53 171 GLY A C 1
ATOM 1296 O O . GLY A 1 171 ? 21.789 -4.600 69.660 1.00 46.53 171 GLY A O 1
ATOM 1297 N N . GLU A 1 172 ? 23.249 -3.256 70.748 1.00 50.00 172 GLU A N 1
ATOM 1298 C CA . GLU A 1 172 ? 23.155 -3.588 72.176 1.00 50.00 172 GLU A CA 1
ATOM 1299 C C . GLU A 1 172 ? 22.033 -4.559 72.610 1.00 50.00 172 GLU A C 1
ATOM 1301 O O . GLU A 1 172 ? 20.852 -4.215 72.649 1.00 50.00 172 GLU A O 1
ATOM 1306 N N . VAL A 1 173 ? 22.424 -5.774 73.015 1.00 55.00 173 VAL A N 1
ATOM 1307 C CA . VAL A 1 173 ? 21.581 -6.675 73.813 1.00 55.00 173 VAL A CA 1
ATOM 1308 C C . VAL A 1 173 ? 21.683 -6.206 75.262 1.00 55.00 173 VAL A C 1
ATOM 1310 O O . VAL A 1 173 ? 22.669 -6.491 75.939 1.00 55.00 173 VAL A O 1
ATOM 1313 N N . ILE A 1 174 ? 20.692 -5.446 75.722 1.00 54.62 174 ILE A N 1
ATOM 1314 C CA . ILE A 1 174 ? 20.557 -5.107 77.140 1.00 54.62 174 ILE A CA 1
ATOM 1315 C C . ILE A 1 174 ? 20.002 -6.351 77.845 1.00 54.62 174 ILE A C 1
ATOM 1317 O O . ILE A 1 174 ? 18.923 -6.833 77.496 1.00 54.62 174 ILE A O 1
ATOM 1321 N N . ASN A 1 175 ? 20.784 -6.882 78.784 1.00 46.44 175 ASN A N 1
ATOM 1322 C CA . ASN A 1 175 ? 20.402 -7.927 79.736 1.00 46.44 175 ASN A CA 1
ATOM 1323 C C . ASN A 1 175 ? 19.793 -7.303 80.993 1.00 46.44 175 ASN A C 1
ATOM 1325 O O . ASN A 1 175 ? 20.378 -6.303 81.470 1.00 46.44 175 ASN A O 1
#

Nearest PDB structures (foldseek):
  3ja6-assembly1_H  TM=4.026E-01  e=4.074E+00  Escherichia coli
  6ixf-assembly1_A  TM=3.408E-01  e=7.202E+00  Homo sapiens

Mean predicted aligned error: 20.65 Å

Sequence (175 aa):
MQSIESSTHRRGLRLSNVVLLVVVIAFIVAVIFAANQNDIIGWMVVAIAGGWLILSLVSLIMVSRGARAVQKTAREFNSNIAAATAGGTVVDASDPMRDTKVDHSLKIVEVQKRVISEELAKGIDQADFEMIDRALDTIEMTAHNARDMINPDRNQKPTPDSDNGTNTITGEVIN

Foldseek 3Di:
DDDDDDDDPVVVVVVVVVVVVVVVVVVVVVLVVVCVVPVVVSVVVCVVVVVVVVVVVVVCVVVVVVVVVVVVVVVVVVVVVVVCVVPPPPPPPDPVVLVVLLVVLVVLLVVLVVQLVVLPVVPPVRRDVVSNVVSVVSNVVSVVVNVCSVCVPVPPDPPPDPPDPDDPPPDDDDD

pLDDT: mean 73.15, std 17.19, range [41.09, 97.19]

Solvent-accessible surface area (backbone atoms only — not comparable to full-atom values): 10269 Å² total; per-residue (Å²): 138,90,83,87,89,87,72,68,77,71,49,59,63,53,50,52,55,50,54,52,51,52,53,52,51,52,50,54,53,51,44,53,52,42,25,72,77,35,59,71,64,15,51,51,51,46,52,55,52,50,51,50,52,52,51,51,52,51,51,50,53,54,50,55,53,48,53,54,51,49,52,51,52,50,49,52,48,51,46,49,48,50,53,45,51,73,78,40,86,71,70,72,92,69,51,66,68,57,53,53,52,40,52,50,38,52,50,52,40,54,54,34,52,47,52,40,52,57,33,60,70,58,34,87,93,65,33,53,61,70,60,39,51,55,32,50,53,50,39,51,56,37,49,53,54,39,52,47,71,76,42,66,68,82,73,59,70,81,73,77,79,90,77,72,94,78,74,84,84,85,71,84,87,83,128

Radius of gyration: 33.05 Å; Cα contacts (8 Å, |Δi|>4): 54; chains: 1; bounding box: 58×53×125 Å